Protein AF-A0A8J7MIC3-F1 (afdb_monomer)

Mean predicted aligned error: 8.21 Å

Sequence (161 aa):
MYKILIALFSVLLVVTISNTCNAQETQVIYLENPSFEDQPRPGRTPDGWADCGHSQESPPDIQPYGGFNVTRPAHDGRTYVGLVSRDNKTWEAVAQRLTDPLKQGSCYKFSIYACKSPIYMSPTRKNQSQPINFNKGLVLRVWGGNSYCDRAELLAEVKDP

Solvent-accessible surface area (backbone atoms only — not comparable to full-atom values): 10120 Å² total; per-residue (Å²): 110,69,72,59,54,50,52,53,52,54,53,53,52,54,60,60,64,69,69,68,74,68,73,78,77,75,82,79,74,63,66,64,54,79,56,31,62,60,79,57,38,78,60,37,58,39,68,68,44,42,78,46,36,49,93,91,55,71,53,30,24,23,26,47,64,52,61,42,68,35,67,66,76,40,94,50,90,71,16,26,75,40,71,55,67,48,97,85,77,48,43,40,45,72,35,64,85,63,80,57,82,90,56,87,98,62,91,83,88,85,87,82,92,74,72,65,59,87,47,30,45,43,55,46,100,90,38,75,91,58,58,44,70,61,49,71,94,46,70,54,73,43,61,42,51,97,54,88,70,40,72,76,38,84,75,47,78,43,73,66,73

pLDDT: mean 88.79, std 13.77, range [48.5, 98.56]

Secondary structure (DSSP, 8-state):
-HHHHHHHHHHHHHHHHTT----------PPSSTT--S--BSS-PPTT-EE-S-TTSPPPEEE-SSGGG--PPPSSSS-EEE--B-TTS-B--EE---SSPPPTT------------S--EEEETTEEEEEEE--S--EEEEEE-SSTT--SEEEEEEE--

Structure (mmCIF, N/CA/C/O backbone):
data_AF-A0A8J7MIC3-F1
#
_entry.id   AF-A0A8J7MIC3-F1
#
loop_
_atom_site.group_PDB
_atom_site.id
_atom_site.type_symbol
_atom_site.label_atom_id
_atom_site.label_alt_id
_atom_site.label_comp_id
_atom_site.label_asym_id
_atom_site.label_entity_id
_atom_site.label_seq_id
_atom_site.pdbx_PDB_ins_code
_atom_site.Cartn_x
_atom_site.Cartn_y
_atom_site.Cartn_z
_atom_site.occupancy
_atom_site.B_iso_or_equiv
_atom_site.auth_seq_id
_atom_site.auth_comp_id
_atom_site.auth_asym_id
_atom_site.auth_atom_id
_atom_site.pdbx_PDB_model_num
ATOM 1 N N . MET A 1 1 ? -18.330 -11.768 68.930 1.00 62.72 1 MET A N 1
ATOM 2 C CA . MET A 1 1 ? -19.238 -11.234 67.886 1.00 62.72 1 MET A CA 1
ATOM 3 C C . MET A 1 1 ? -18.507 -10.360 66.863 1.00 62.72 1 MET A C 1
ATOM 5 O O . MET A 1 1 ? -18.559 -10.695 65.691 1.00 62.72 1 MET A O 1
ATOM 9 N N . TYR A 1 2 ? -17.742 -9.333 67.262 1.00 64.19 2 TYR A N 1
ATOM 10 C CA . TYR A 1 2 ? -17.038 -8.431 66.322 1.00 64.19 2 TYR A CA 1
ATOM 11 C C . TYR A 1 2 ? -16.034 -9.126 65.372 1.00 64.19 2 TYR A C 1
ATOM 13 O O . TYR A 1 2 ? -15.986 -8.811 64.191 1.00 64.19 2 TYR A O 1
ATOM 21 N N . LYS A 1 3 ? -15.301 -10.151 65.840 1.00 60.84 3 LYS A N 1
ATOM 22 C CA . LYS A 1 3 ? -14.383 -10.949 64.994 1.00 60.84 3 LYS A CA 1
ATOM 23 C C . LYS A 1 3 ? -15.092 -11.736 63.879 1.00 60.84 3 LYS A C 1
ATOM 25 O O . LYS A 1 3 ? -14.528 -11.902 62.806 1.00 60.84 3 LYS A O 1
ATOM 30 N N . ILE A 1 4 ? -16.324 -12.189 64.129 1.00 65.88 4 ILE A N 1
ATOM 31 C CA . ILE A 1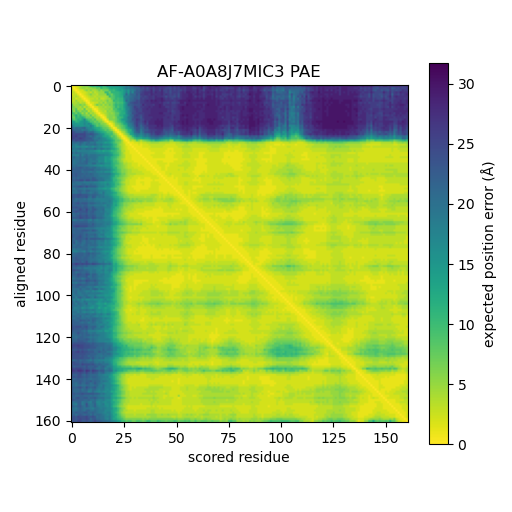 4 ? -17.151 -12.902 63.142 1.00 65.88 4 ILE A CA 1
ATOM 32 C C . ILE A 1 4 ? -17.705 -11.903 62.116 1.00 65.88 4 ILE A C 1
ATOM 34 O O . ILE A 1 4 ? -17.689 -12.189 60.924 1.00 65.88 4 ILE A O 1
ATOM 38 N N . LEU A 1 5 ? -18.108 -10.703 62.559 1.00 61.28 5 LEU A N 1
ATOM 39 C CA . LEU A 1 5 ? -18.517 -9.618 61.659 1.00 61.28 5 LEU A CA 1
ATOM 40 C C . LEU A 1 5 ? -17.378 -9.146 60.741 1.00 61.28 5 LEU A C 1
ATOM 42 O O . LEU A 1 5 ? -17.614 -8.965 59.553 1.00 61.28 5 LEU A O 1
ATOM 46 N N . ILE A 1 6 ? -16.153 -8.983 61.258 1.00 63.72 6 ILE A N 1
ATOM 47 C CA . ILE A 1 6 ? -14.988 -8.609 60.435 1.00 63.72 6 ILE A CA 1
ATOM 48 C C . ILE A 1 6 ? -14.700 -9.691 59.390 1.00 63.72 6 ILE A C 1
ATOM 50 O O . ILE A 1 6 ? -14.522 -9.369 58.221 1.00 63.72 6 ILE A O 1
ATOM 54 N N . ALA A 1 7 ? -14.706 -10.967 59.789 1.00 61.50 7 ALA A N 1
ATOM 55 C CA . ALA A 1 7 ? -14.471 -12.075 58.866 1.00 61.50 7 ALA A CA 1
ATOM 56 C C . ALA A 1 7 ? -15.528 -12.133 57.747 1.00 61.50 7 ALA A C 1
ATOM 58 O O . ALA A 1 7 ? -15.173 -12.313 56.586 1.00 61.50 7 ALA A O 1
ATOM 59 N N . LEU A 1 8 ? -16.807 -11.906 58.068 1.00 61.66 8 LEU A N 1
ATOM 60 C CA . LEU A 1 8 ? -17.883 -11.826 57.073 1.00 61.66 8 LEU A CA 1
ATOM 61 C C . LEU A 1 8 ? -17.701 -10.638 56.115 1.00 61.66 8 LEU A C 1
ATOM 63 O O . LEU A 1 8 ? -17.910 -10.792 54.915 1.00 61.66 8 LEU A O 1
ATOM 67 N N . PHE A 1 9 ? -17.259 -9.480 56.616 1.00 59.41 9 PHE A N 1
ATOM 68 C CA . PHE A 1 9 ? -17.004 -8.290 55.797 1.00 59.41 9 PHE A CA 1
ATOM 69 C C . PHE A 1 9 ? -15.797 -8.476 54.860 1.00 59.41 9 PHE A C 1
ATOM 71 O O . PHE A 1 9 ? -15.847 -8.084 53.696 1.00 59.41 9 PHE A O 1
ATOM 78 N N . SER A 1 10 ? -14.731 -9.131 55.334 1.00 59.50 10 SER A N 1
ATOM 79 C CA . SER A 1 10 ? -13.552 -9.466 54.525 1.00 59.50 10 SER A CA 1
ATOM 80 C C . SER A 1 10 ? -13.855 -10.508 53.446 1.00 59.50 10 SER A C 1
ATOM 82 O O . SER A 1 10 ? -13.374 -10.372 52.325 1.00 59.50 10 SER A O 1
ATOM 84 N N . VAL A 1 11 ? -14.685 -11.516 53.741 1.00 58.34 11 VAL A N 1
ATOM 85 C CA . VAL A 1 11 ? -15.127 -12.506 52.743 1.00 58.34 11 VAL A CA 1
ATOM 86 C C . VAL A 1 11 ? -16.015 -11.850 51.681 1.00 58.34 11 VAL A C 1
ATOM 88 O O . VAL A 1 11 ? -15.828 -12.105 50.494 1.00 58.34 11 VAL A O 1
ATOM 91 N N . LEU A 1 12 ? -16.915 -10.942 52.076 1.00 57.81 12 LEU A N 1
ATOM 92 C CA . LEU A 1 12 ? -17.763 -10.199 51.139 1.00 57.81 12 LEU A CA 1
ATOM 93 C C . LEU A 1 12 ? -16.940 -9.289 50.205 1.00 57.81 12 LEU A C 1
ATOM 95 O O . LEU A 1 12 ? -17.241 -9.205 49.018 1.00 57.81 12 LEU A O 1
ATOM 99 N N . LEU A 1 13 ? -15.872 -8.663 50.716 1.00 56.84 13 LEU A N 1
ATOM 100 C CA . LEU A 1 13 ? -14.961 -7.815 49.936 1.00 56.84 13 LEU A CA 1
ATOM 101 C C . LEU A 1 13 ? -14.135 -8.617 48.910 1.00 56.84 13 LEU A C 1
ATOM 103 O O . LEU A 1 13 ? -13.902 -8.151 47.801 1.00 56.84 13 LEU A O 1
ATOM 107 N N . VAL A 1 14 ? -13.718 -9.842 49.240 1.00 55.91 14 VAL A N 1
ATOM 108 C CA . VAL A 1 14 ? -12.970 -10.709 48.307 1.00 55.91 14 VAL A CA 1
ATOM 109 C C . VAL A 1 14 ? -13.881 -11.266 47.203 1.00 55.91 14 VAL A C 1
ATOM 111 O O . VAL A 1 14 ? -13.466 -11.362 46.046 1.00 55.91 14 VAL A O 1
ATOM 114 N N . VAL A 1 15 ? -15.147 -11.564 47.514 1.00 56.56 15 VAL A N 1
ATOM 115 C CA . VAL A 1 15 ? -16.132 -12.054 46.529 1.00 56.56 15 VAL A CA 1
ATOM 116 C C . VAL A 1 15 ? -16.553 -10.957 45.537 1.00 56.56 15 VAL A C 1
ATOM 118 O O . VAL A 1 15 ? -16.830 -11.262 44.375 1.00 56.56 15 VAL A O 1
ATOM 121 N N . THR A 1 16 ? -16.548 -9.680 45.933 1.00 54.09 16 THR A N 1
ATOM 122 C CA . THR A 1 16 ? -16.862 -8.567 45.016 1.00 54.09 16 THR A CA 1
ATOM 123 C C . THR A 1 16 ? -15.692 -8.177 44.111 1.00 54.09 16 THR A C 1
ATOM 125 O O . THR A 1 16 ? -15.926 -7.820 42.959 1.00 54.09 16 THR A O 1
ATOM 128 N N . ILE A 1 17 ? -14.438 -8.316 44.563 1.00 55.56 17 ILE A N 1
ATOM 129 C CA . ILE A 1 17 ? -13.245 -8.043 43.734 1.00 55.56 17 ILE A CA 1
ATOM 130 C C . ILE A 1 17 ? -13.022 -9.141 42.675 1.00 55.56 17 ILE A C 1
ATOM 132 O O . ILE A 1 17 ? -12.507 -8.870 41.595 1.00 55.56 17 ILE A O 1
ATOM 136 N N . SER A 1 18 ? -13.458 -10.375 42.943 1.00 52.22 18 SER A N 1
ATOM 137 C CA . SER A 1 18 ? -13.241 -11.521 42.041 1.00 52.22 18 SER A CA 1
ATOM 138 C C . SER A 1 18 ? -14.142 -11.526 40.793 1.00 52.22 18 SER A C 1
ATOM 140 O O . SER A 1 18 ? -13.876 -12.271 39.855 1.00 52.22 18 SER A O 1
ATOM 142 N N . ASN A 1 19 ? -15.199 -10.706 40.763 1.00 51.47 19 ASN A N 1
ATOM 143 C CA . ASN A 1 19 ? -16.199 -10.692 39.686 1.00 51.47 19 ASN A CA 1
ATOM 144 C C . ASN A 1 19 ? -16.028 -9.543 38.676 1.00 51.47 19 ASN A C 1
ATOM 146 O O . ASN A 1 19 ? -16.865 -9.380 37.793 1.00 51.47 19 ASN A O 1
ATOM 150 N N . THR A 1 20 ? -14.956 -8.750 38.759 1.00 53.69 20 THR A N 1
ATOM 151 C CA . THR A 1 20 ? -14.679 -7.671 37.790 1.00 53.69 20 THR A CA 1
ATOM 152 C C . THR A 1 20 ? -13.622 -8.040 36.753 1.00 53.69 20 THR A C 1
ATOM 154 O O . THR A 1 20 ? -13.077 -7.164 36.079 1.00 53.69 20 THR A O 1
ATOM 157 N N . CYS A 1 21 ? -13.372 -9.336 36.541 1.00 48.50 21 CYS A N 1
ATOM 158 C CA . CYS A 1 21 ? -12.737 -9.793 35.310 1.00 48.50 21 CYS A CA 1
ATOM 159 C C . CYS A 1 21 ? -13.772 -9.714 34.178 1.00 48.50 21 CYS A C 1
ATOM 161 O O . CYS A 1 21 ? -14.335 -10.717 33.749 1.00 48.50 21 CYS A O 1
ATOM 163 N N . ASN A 1 22 ? -14.069 -8.494 33.720 1.00 55.81 22 ASN A N 1
ATOM 164 C CA . ASN A 1 22 ? -14.662 -8.321 32.404 1.00 55.81 22 ASN A CA 1
ATOM 165 C C . ASN A 1 22 ? -13.645 -8.898 31.421 1.00 55.81 22 ASN A C 1
ATOM 167 O O . ASN A 1 22 ? -12.585 -8.305 31.208 1.00 55.81 22 ASN A O 1
ATOM 171 N N . ALA A 1 23 ? -13.940 -10.074 30.869 1.00 51.81 23 ALA A N 1
ATOM 172 C CA . ALA A 1 23 ? -13.293 -10.522 29.652 1.00 51.81 23 ALA A CA 1
ATOM 173 C C . ALA A 1 23 ? -13.405 -9.355 28.664 1.00 51.81 23 ALA A C 1
ATOM 175 O O . ALA A 1 23 ? -14.515 -8.924 28.353 1.00 51.81 23 ALA A O 1
ATOM 176 N N . GLN A 1 24 ? -12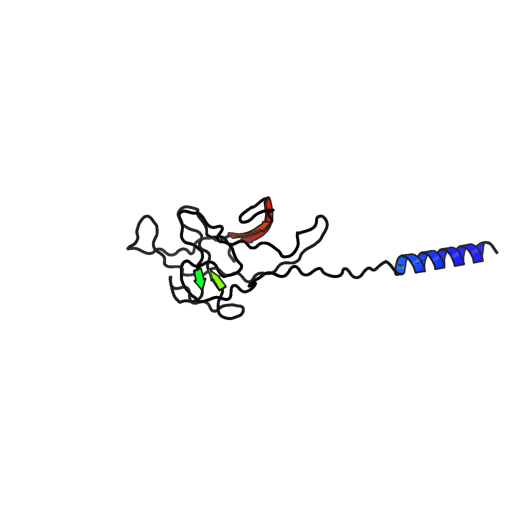.274 -8.769 28.268 1.00 59.25 24 GLN A N 1
ATOM 177 C CA . GLN A 1 24 ? -12.275 -7.732 27.247 1.00 59.25 24 GLN A CA 1
ATOM 178 C C . GLN A 1 24 ? -12.802 -8.387 25.976 1.00 59.25 24 GLN A C 1
ATOM 180 O O . GLN A 1 24 ? -12.085 -9.143 25.317 1.00 59.25 24 GLN A O 1
ATOM 185 N N . GLU A 1 25 ? -14.074 -8.146 25.668 1.00 61.81 25 GLU A N 1
ATOM 186 C CA . GLU A 1 25 ? -14.633 -8.457 24.367 1.00 61.81 25 GLU A CA 1
ATOM 187 C C . GLU A 1 25 ? -13.741 -7.739 23.355 1.00 61.81 25 GLU A C 1
ATOM 189 O O . GLU A 1 25 ? -13.660 -6.509 23.317 1.00 61.81 25 GLU A O 1
ATOM 194 N N . THR A 1 26 ? -12.930 -8.518 22.642 1.00 68.56 26 THR A N 1
ATOM 195 C CA . THR A 1 26 ? -11.961 -7.963 21.708 1.00 68.56 26 THR A CA 1
ATOM 196 C C . THR A 1 26 ? -12.765 -7.475 20.518 1.00 68.56 26 THR A C 1
ATOM 198 O O . THR A 1 26 ? -13.165 -8.271 19.672 1.00 68.56 26 THR A O 1
ATOM 201 N N . GLN A 1 27 ? -13.052 -6.175 20.483 1.00 81.81 27 GLN A N 1
ATOM 202 C CA . GLN A 1 27 ? -13.690 -5.553 19.332 1.00 81.81 27 GLN A CA 1
ATOM 203 C C . GLN A 1 27 ? -12.764 -5.745 18.122 1.00 81.81 27 GLN A C 1
ATOM 205 O O . GLN A 1 27 ? -11.681 -5.163 18.058 1.00 81.81 27 GLN A O 1
ATOM 210 N N . VAL A 1 28 ? -13.180 -6.588 17.176 1.00 90.56 28 VAL A N 1
ATOM 211 C CA . VAL A 1 28 ? -12.477 -6.777 15.905 1.00 90.56 28 VAL A CA 1
ATOM 212 C C . VAL A 1 28 ? -12.929 -5.683 14.949 1.00 90.56 28 VAL A C 1
ATOM 214 O O . VAL A 1 28 ? -14.114 -5.579 14.641 1.00 90.56 28 VAL A O 1
ATOM 217 N N . ILE A 1 29 ? -11.979 -4.881 14.476 1.00 94.00 29 ILE A N 1
ATOM 218 C CA . ILE A 1 29 ? -12.203 -3.934 13.385 1.00 94.00 29 ILE A CA 1
ATOM 219 C C . ILE A 1 29 ? -11.898 -4.679 12.089 1.00 94.00 29 ILE A C 1
ATOM 221 O O . ILE A 1 29 ? -10.747 -5.038 11.834 1.00 94.00 29 ILE A O 1
ATOM 225 N N . TYR A 1 30 ? -12.931 -4.950 11.298 1.00 94.19 30 TYR A N 1
ATOM 226 C CA . TYR A 1 30 ? -12.772 -5.644 10.025 1.00 94.19 30 TYR A CA 1
ATOM 227 C C . TYR A 1 30 ? -12.300 -4.666 8.947 1.00 94.19 30 TYR A C 1
ATOM 229 O O . TYR A 1 30 ? -12.735 -3.517 8.899 1.00 94.19 30 TYR A O 1
ATOM 237 N N . LEU A 1 31 ? -11.406 -5.139 8.081 1.00 95.94 31 LEU A N 1
ATOM 238 C CA . LEU A 1 31 ? -11.014 -4.434 6.865 1.00 95.94 31 LEU A CA 1
ATOM 239 C C . LEU A 1 31 ? -11.782 -5.035 5.688 1.00 95.94 31 LEU A C 1
ATOM 241 O O . LEU A 1 31 ? -11.929 -6.253 5.591 1.00 95.94 31 LEU A O 1
ATOM 245 N N . GLU A 1 32 ? -12.228 -4.190 4.774 1.00 97.50 32 GLU A N 1
ATOM 246 C CA . GLU A 1 32 ? -12.658 -4.579 3.440 1.00 97.50 32 GLU A CA 1
ATOM 247 C C . GLU A 1 32 ? -11.434 -5.007 2.627 1.00 97.50 32 GLU A C 1
ATOM 249 O O . GLU A 1 32 ? -10.396 -4.343 2.638 1.00 97.50 32 GLU A O 1
ATOM 254 N N . ASN A 1 33 ? -11.548 -6.142 1.938 1.00 97.94 33 ASN A N 1
ATOM 255 C CA . ASN A 1 33 ? -10.473 -6.715 1.129 1.00 97.94 33 ASN A CA 1
ATOM 256 C C . ASN A 1 33 ? -9.094 -6.742 1.846 1.00 97.94 33 ASN A C 1
ATOM 258 O O . ASN A 1 33 ? -8.132 -6.130 1.368 1.00 97.94 33 ASN A O 1
ATOM 262 N N . PRO A 1 34 ? -8.979 -7.417 3.011 1.00 97.19 34 PRO A N 1
ATOM 263 C CA . PRO A 1 34 ? -7.774 -7.378 3.848 1.00 97.19 34 PRO A CA 1
ATOM 264 C C . PRO A 1 34 ? -6.542 -8.005 3.180 1.00 97.19 34 PRO A C 1
ATOM 266 O O . PRO A 1 34 ? -5.419 -7.683 3.563 1.00 97.19 34 PRO A O 1
ATOM 269 N N . SER A 1 35 ? -6.755 -8.884 2.197 1.00 97.88 35 SER A N 1
ATOM 270 C CA . SER A 1 35 ? -5.700 -9.581 1.451 1.00 97.88 35 SER A CA 1
ATOM 271 C C . SER A 1 35 ? -5.414 -8.956 0.083 1.00 97.88 35 SER A C 1
ATOM 273 O O . SER A 1 35 ? -4.563 -9.456 -0.640 1.00 97.88 35 SER A O 1
ATOM 275 N N . PHE A 1 36 ? -6.065 -7.835 -0.260 1.00 98.31 36 PHE A N 1
ATOM 276 C CA . PHE A 1 36 ? -5.873 -7.128 -1.535 1.00 98.31 36 PHE A CA 1
ATOM 277 C C . PHE A 1 36 ? -6.172 -8.002 -2.771 1.00 98.31 36 PHE A C 1
ATOM 279 O O . PHE A 1 36 ? -5.470 -7.950 -3.784 1.00 98.31 36 PHE A O 1
ATOM 286 N N . GLU A 1 37 ? -7.220 -8.818 -2.682 1.00 98.56 37 GLU A N 1
ATOM 287 C CA . GLU A 1 37 ? -7.699 -9.670 -3.765 1.00 98.56 37 GLU A CA 1
ATOM 288 C C . GLU A 1 37 ? -8.404 -8.845 -4.840 1.00 98.56 37 GLU A C 1
ATOM 290 O O . GLU A 1 37 ? -9.405 -8.183 -4.563 1.00 98.56 37 GLU A O 1
ATOM 295 N N . ASP A 1 38 ? -7.891 -8.898 -6.070 1.00 98.00 38 ASP A N 1
ATOM 296 C CA . ASP A 1 38 ? -8.481 -8.266 -7.255 1.00 98.00 38 ASP A CA 1
ATOM 297 C C . ASP A 1 38 ? -7.844 -8.864 -8.539 1.00 98.00 38 ASP A C 1
ATOM 299 O O . ASP A 1 38 ? -7.089 -9.838 -8.486 1.00 98.00 38 ASP A O 1
ATOM 303 N N . GLN A 1 39 ? -8.155 -8.339 -9.725 1.00 97.56 39 GLN A N 1
ATOM 304 C CA . GLN A 1 39 ? -7.535 -8.750 -10.983 1.00 97.56 39 GLN A CA 1
ATOM 305 C C . GLN A 1 39 ? -6.070 -8.269 -11.053 1.00 97.56 39 GLN A C 1
ATOM 307 O O . GLN A 1 39 ? -5.841 -7.058 -11.054 1.00 97.56 39 GLN A O 1
ATOM 312 N N . PRO A 1 40 ? -5.080 -9.171 -11.217 1.00 97.50 40 PRO A N 1
ATOM 313 C CA . PRO A 1 40 ? -3.678 -8.780 -11.351 1.00 97.50 40 PRO A CA 1
ATOM 314 C C . PRO A 1 40 ? -3.441 -7.872 -12.565 1.00 97.50 40 PRO A C 1
ATOM 316 O O . PRO A 1 40 ? -3.739 -8.268 -13.696 1.00 97.50 40 PRO A O 1
ATOM 319 N N . ARG A 1 41 ? -2.908 -6.664 -12.342 1.00 97.19 41 ARG A N 1
ATOM 320 C CA . ARG A 1 41 ? -2.570 -5.675 -13.385 1.00 97.19 41 ARG A CA 1
ATOM 321 C C . ARG A 1 41 ? -1.786 -4.482 -12.813 1.00 97.19 41 ARG A C 1
ATOM 323 O O . ARG A 1 41 ? -1.870 -4.230 -11.608 1.00 97.19 41 ARG A O 1
ATOM 330 N N . PRO A 1 42 ? -1.081 -3.711 -13.663 1.00 96.19 42 PRO A N 1
ATOM 331 C CA . PRO A 1 42 ? -0.439 -2.477 -13.229 1.00 96.19 42 PRO A CA 1
ATOM 332 C C . PRO A 1 42 ? -1.431 -1.344 -12.950 1.00 96.19 42 PRO A C 1
ATOM 334 O O . PRO A 1 42 ? -2.490 -1.278 -13.581 1.00 96.19 42 PRO A O 1
ATOM 337 N N . GLY A 1 43 ? -1.029 -0.402 -12.092 1.00 95.44 43 GLY A N 1
ATOM 338 C CA . GLY A 1 43 ? -1.660 0.916 -11.958 1.00 95.44 43 GLY A CA 1
ATOM 339 C C . GLY A 1 43 ? -3.130 0.868 -11.545 1.00 95.44 43 GLY A C 1
ATOM 340 O O . GLY A 1 43 ? -3.952 1.633 -12.056 1.00 95.44 43 GLY A O 1
ATOM 341 N N . ARG A 1 44 ? -3.474 -0.053 -10.647 1.00 95.25 44 ARG A N 1
ATOM 342 C CA . ARG A 1 44 ? -4.809 -0.203 -10.081 1.00 95.25 44 ARG A CA 1
ATOM 343 C C . ARG A 1 44 ? -4.704 -0.439 -8.580 1.00 95.25 44 ARG A C 1
ATOM 345 O O . ARG A 1 44 ? -4.199 -1.464 -8.141 1.00 95.25 44 ARG A O 1
ATOM 352 N N . THR A 1 45 ? -5.301 0.462 -7.814 1.00 96.81 45 THR A N 1
ATOM 353 C CA . THR A 1 45 ? -5.541 0.251 -6.386 1.00 96.81 45 THR A CA 1
ATOM 354 C C . THR A 1 45 ? -6.582 -0.857 -6.177 1.00 96.81 45 THR A C 1
ATOM 356 O O . THR A 1 45 ? -7.602 -0.831 -6.875 1.00 96.81 45 THR A O 1
ATOM 359 N N . PRO A 1 46 ? -6.353 -1.804 -5.244 1.00 97.69 46 PRO A N 1
ATOM 360 C CA . PRO A 1 46 ? -7.324 -2.845 -4.914 1.00 97.69 46 PRO A CA 1
ATOM 361 C C . PRO A 1 46 ? -8.668 -2.264 -4.467 1.00 97.69 46 PRO A C 1
ATOM 363 O O . PRO A 1 46 ? -8.708 -1.284 -3.720 1.00 97.69 46 PRO A O 1
ATOM 366 N N . ASP A 1 47 ? -9.767 -2.897 -4.873 1.00 97.62 47 ASP A N 1
ATOM 367 C CA . ASP A 1 47 ? -11.103 -2.509 -4.417 1.00 97.62 47 ASP A CA 1
ATOM 368 C C . ASP A 1 47 ? -11.200 -2.546 -2.874 1.00 97.62 47 ASP A C 1
ATOM 370 O O . ASP A 1 47 ? -10.628 -3.419 -2.215 1.00 97.62 47 ASP A O 1
ATOM 374 N N . GLY A 1 48 ? -11.897 -1.563 -2.293 1.00 96.81 48 GLY A N 1
ATOM 375 C CA . GLY A 1 48 ? -11.938 -1.319 -0.841 1.00 96.81 48 GLY A CA 1
ATOM 376 C C . GLY A 1 48 ? -10.792 -0.443 -0.315 1.00 96.81 48 GLY A C 1
ATOM 377 O O . GLY A 1 48 ? -10.829 -0.004 0.832 1.00 96.81 48 GLY A O 1
ATOM 378 N N . TRP A 1 49 ? -9.794 -0.121 -1.144 1.00 98.12 49 TRP A N 1
ATOM 379 C CA . TRP A 1 49 ? -8.675 0.749 -0.779 1.00 98.12 49 TRP A CA 1
ATOM 380 C C . TRP A 1 49 ? -8.623 2.002 -1.662 1.00 98.12 49 TRP A C 1
ATOM 382 O O . TRP A 1 49 ? -8.909 1.974 -2.857 1.00 98.12 49 TRP A O 1
ATOM 392 N N . ALA A 1 50 ? -8.244 3.128 -1.065 1.00 97.75 50 ALA A N 1
ATOM 393 C CA . ALA A 1 50 ? -8.028 4.400 -1.740 1.00 97.75 50 ALA A CA 1
ATOM 394 C C . ALA A 1 50 ? -6.547 4.586 -2.084 1.00 97.75 50 ALA A C 1
ATOM 396 O O . ALA A 1 50 ? -5.674 4.249 -1.282 1.00 97.75 50 ALA A O 1
ATOM 397 N N . ASP A 1 51 ? -6.275 5.161 -3.257 1.00 97.88 51 ASP A N 1
ATOM 398 C CA . ASP A 1 51 ? -4.931 5.593 -3.634 1.00 97.88 51 ASP A CA 1
ATOM 399 C C . ASP A 1 51 ? -4.533 6.834 -2.826 1.00 97.88 51 ASP A C 1
ATOM 401 O O . ASP A 1 51 ? -5.219 7.858 -2.851 1.00 97.88 51 ASP A O 1
ATOM 405 N N . CYS A 1 52 ? -3.420 6.725 -2.111 1.00 97.31 52 CYS A N 1
ATOM 406 C CA . CYS A 1 52 ? -2.815 7.787 -1.317 1.00 97.31 52 CYS A CA 1
ATOM 407 C C . CYS A 1 52 ? -1.367 8.071 -1.737 1.00 97.31 52 CYS A C 1
ATOM 409 O O . CYS A 1 52 ? -0.598 8.663 -0.972 1.00 97.31 52 CYS A O 1
ATOM 411 N N . GLY A 1 53 ? -0.977 7.618 -2.931 1.00 94.94 53 GLY A N 1
ATOM 412 C CA . GLY A 1 53 ? 0.299 7.928 -3.550 1.00 94.94 53 GLY A CA 1
ATOM 413 C C . GLY A 1 53 ? 0.414 9.389 -3.988 1.00 94.94 53 GLY A C 1
ATOM 414 O O . GLY A 1 53 ? -0.488 10.218 -3.845 1.00 94.94 53 GLY A O 1
ATOM 415 N N . HIS A 1 54 ? 1.579 9.730 -4.531 1.00 93.31 54 HIS A N 1
ATOM 416 C CA . HIS A 1 54 ? 1.807 11.058 -5.089 1.00 93.31 54 HIS A CA 1
ATOM 417 C C . HIS A 1 54 ? 1.000 11.241 -6.384 1.00 93.31 54 HIS A C 1
ATOM 419 O O . HIS A 1 54 ? 1.148 10.460 -7.314 1.00 93.31 54 HIS A O 1
ATOM 425 N N . SER A 1 55 ? 0.238 12.331 -6.509 1.00 90.75 55 SER A N 1
ATOM 426 C CA . SER A 1 55 ? -0.664 12.577 -7.656 1.00 90.75 55 SER A CA 1
ATOM 427 C C . SER A 1 55 ? -0.001 12.672 -9.040 1.00 90.75 55 SER A C 1
ATOM 429 O O . SER A 1 55 ? -0.694 12.721 -10.052 1.00 90.75 55 SER A O 1
ATOM 431 N N . GLN A 1 56 ? 1.331 12.749 -9.098 1.00 90.69 56 GLN A N 1
ATOM 432 C CA . GLN A 1 56 ? 2.107 12.775 -10.344 1.00 90.69 56 GLN A CA 1
ATOM 433 C C . GLN A 1 56 ? 2.757 11.427 -10.679 1.00 90.69 56 GLN A C 1
ATOM 435 O O . GLN A 1 56 ? 3.498 11.342 -11.660 1.00 90.69 56 GLN A O 1
ATOM 440 N N . GLU A 1 57 ? 2.542 10.412 -9.849 1.00 91.56 57 GLU A N 1
ATOM 441 C CA . GLU A 1 57 ? 3.078 9.067 -10.015 1.00 91.56 57 GLU A CA 1
ATOM 442 C C . GLU A 1 57 ? 1.946 8.086 -10.327 1.00 91.56 57 GLU A C 1
ATOM 444 O O . GLU A 1 57 ? 0.766 8.429 -10.241 1.00 91.56 57 GLU A O 1
ATOM 449 N N . SER A 1 58 ? 2.304 6.873 -10.750 1.00 91.69 58 SER A N 1
ATOM 450 C CA . SER A 1 58 ? 1.305 5.833 -10.982 1.00 91.69 58 SER A CA 1
ATOM 451 C C . SER A 1 58 ? 0.648 5.390 -9.671 1.00 91.69 58 SER A C 1
ATOM 453 O O . SER A 1 58 ? 1.302 5.431 -8.626 1.00 91.69 58 SER A O 1
ATOM 455 N N . PRO A 1 59 ? -0.601 4.902 -9.734 1.00 95.00 59 PRO A N 1
ATOM 456 C CA . PRO A 1 59 ? -1.196 4.150 -8.640 1.00 95.00 59 PRO A CA 1
ATOM 457 C C . PRO A 1 59 ? -0.419 2.854 -8.348 1.00 95.00 59 PRO A C 1
ATOM 459 O O . PRO A 1 59 ? 0.326 2.387 -9.217 1.00 95.00 59 PRO A O 1
ATOM 462 N N . PRO A 1 60 ? -0.661 2.234 -7.179 1.00 96.56 60 PRO A N 1
ATOM 463 C CA . PRO A 1 60 ? -0.212 0.882 -6.853 1.00 96.56 60 PRO A CA 1
ATOM 464 C C . PRO A 1 60 ? -0.561 -0.166 -7.916 1.00 96.56 60 PRO A C 1
ATOM 466 O O . PRO A 1 60 ? -1.529 -0.022 -8.664 1.00 96.56 60 PRO A O 1
ATOM 469 N N . ASP A 1 61 ? 0.173 -1.273 -7.913 1.00 97.06 61 ASP A N 1
ATOM 470 C CA . ASP A 1 61 ? -0.130 -2.451 -8.728 1.00 97.06 61 ASP A CA 1
ATOM 471 C C . ASP A 1 61 ? -0.917 -3.501 -7.928 1.00 97.06 61 ASP A C 1
ATOM 473 O O . ASP A 1 61 ? -0.743 -3.631 -6.715 1.00 97.06 61 ASP A O 1
ATOM 477 N N . ILE A 1 62 ? -1.683 -4.348 -8.622 1.00 98.25 62 ILE A N 1
ATOM 478 C CA . ILE A 1 62 ? -2.154 -5.630 -8.075 1.00 98.25 62 ILE A CA 1
ATOM 479 C C . ILE A 1 62 ? -1.241 -6.726 -8.622 1.00 98.25 62 ILE A C 1
ATOM 481 O O . ILE A 1 62 ? -1.255 -7.038 -9.815 1.00 98.25 62 ILE A O 1
ATOM 485 N N . GLN A 1 63 ? -0.421 -7.291 -7.745 1.00 97.81 63 GLN A N 1
ATOM 486 C CA . GLN A 1 63 ? 0.592 -8.303 -8.039 1.00 97.81 63 GLN A CA 1
ATOM 487 C C . GLN A 1 63 ? 0.128 -9.689 -7.554 1.00 97.81 63 GLN A C 1
ATOM 489 O O . GLN A 1 63 ? -0.769 -9.764 -6.725 1.00 97.81 63 GLN A O 1
ATOM 494 N N . PRO A 1 64 ? 0.712 -10.800 -8.027 1.00 97.25 64 PRO A N 1
ATOM 495 C CA . PRO A 1 64 ? 1.678 -10.878 -9.108 1.00 97.25 64 PRO A CA 1
ATOM 496 C C . PRO A 1 64 ? 0.978 -10.935 -10.472 1.00 97.25 64 PRO A C 1
ATOM 498 O O . PRO A 1 64 ? 0.060 -11.723 -10.683 1.00 97.25 64 PRO A O 1
ATOM 501 N N . TYR A 1 65 ? 1.465 -10.151 -11.434 1.00 95.75 65 TYR A N 1
ATOM 502 C CA . TYR A 1 65 ? 1.086 -10.301 -12.850 1.00 95.75 65 TYR A CA 1
ATOM 503 C C . TYR A 1 65 ? 2.299 -10.491 -13.779 1.00 95.75 65 TYR A C 1
ATOM 505 O O . TYR A 1 65 ? 2.150 -10.564 -14.997 1.00 95.75 65 TYR A O 1
ATOM 513 N N . GLY A 1 66 ? 3.511 -10.573 -13.214 1.00 94.94 66 GLY A N 1
ATOM 514 C CA . GLY A 1 66 ? 4.769 -10.765 -13.944 1.00 94.94 66 GLY A CA 1
ATOM 515 C C . GLY A 1 66 ? 5.404 -9.477 -14.480 1.00 94.94 66 GLY A C 1
ATOM 516 O O . GLY A 1 66 ? 6.560 -9.500 -14.911 1.00 94.94 66 GLY A O 1
ATOM 517 N N . GLY A 1 67 ? 4.692 -8.347 -14.436 1.00 94.00 67 GLY A N 1
ATOM 518 C CA . GLY A 1 67 ? 5.252 -7.054 -14.821 1.00 94.00 67 GLY A CA 1
ATOM 519 C C . GLY A 1 67 ? 6.374 -6.603 -13.897 1.00 94.00 67 GLY A C 1
ATOM 520 O O . GLY A 1 67 ? 6.465 -7.007 -12.737 1.00 94.00 67 GLY A O 1
ATOM 521 N N . PHE A 1 68 ? 7.273 -5.790 -14.451 1.00 95.38 68 PHE A N 1
ATOM 522 C CA . PHE A 1 68 ? 8.460 -5.276 -13.759 1.00 95.38 68 PHE A CA 1
ATOM 523 C C . PHE A 1 68 ? 9.350 -6.371 -13.135 1.00 95.38 68 PHE A C 1
ATOM 525 O O . PHE A 1 68 ? 10.139 -6.091 -12.235 1.00 95.38 68 PHE A O 1
ATOM 532 N N . ASN A 1 69 ? 9.237 -7.616 -13.618 1.00 96.38 69 ASN A N 1
ATOM 533 C CA . ASN A 1 69 ? 9.902 -8.810 -13.085 1.00 96.38 69 ASN A CA 1
ATOM 534 C C . ASN A 1 69 ? 9.492 -9.194 -11.648 1.00 96.38 69 ASN A C 1
ATOM 536 O O . ASN A 1 69 ? 10.200 -9.957 -10.987 1.00 96.38 69 ASN A O 1
ATOM 540 N N . VAL A 1 70 ? 8.330 -8.733 -11.179 1.00 96.44 70 VAL A N 1
ATOM 541 C CA . VAL A 1 70 ? 7.755 -9.145 -9.894 1.00 96.44 70 VAL A CA 1
ATOM 542 C C . VAL A 1 70 ? 6.962 -10.439 -10.084 1.00 96.44 70 VAL A C 1
ATOM 544 O O . VAL A 1 70 ? 5.973 -10.483 -10.812 1.00 96.44 70 VAL A O 1
ATOM 547 N N . THR A 1 71 ? 7.421 -11.516 -9.444 1.00 95.56 71 THR A N 1
ATOM 548 C CA 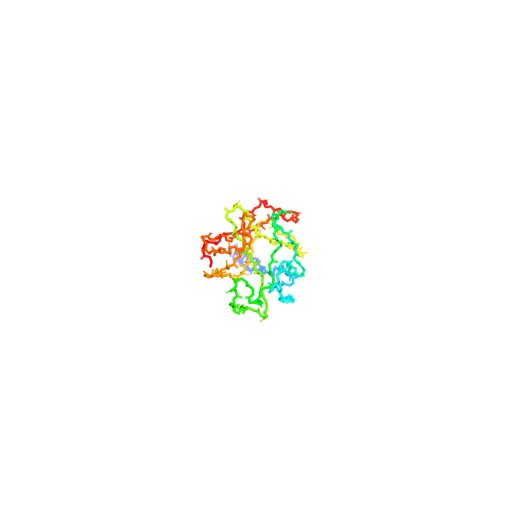. THR A 1 71 ? 6.899 -12.884 -9.660 1.00 95.56 71 THR A CA 1
ATOM 549 C C . THR A 1 71 ? 6.615 -13.656 -8.374 1.00 95.56 71 THR A C 1
ATOM 551 O O . THR A 1 71 ? 6.196 -14.810 -8.429 1.00 95.56 71 THR A O 1
ATOM 554 N N . ARG A 1 72 ? 6.850 -13.048 -7.205 1.00 95.88 72 ARG A N 1
ATOM 555 C CA . ARG A 1 72 ? 6.621 -13.710 -5.919 1.00 95.88 72 ARG A CA 1
ATOM 556 C C . ARG A 1 72 ? 5.125 -14.047 -5.773 1.00 95.88 72 ARG A C 1
ATOM 558 O O . ARG A 1 72 ? 4.307 -13.170 -6.021 1.00 95.88 72 ARG A O 1
ATOM 565 N N . PRO A 1 73 ? 4.754 -15.271 -5.362 1.00 96.88 73 PRO A N 1
ATOM 566 C CA . PRO A 1 73 ? 3.362 -15.603 -5.063 1.00 96.88 73 PRO A CA 1
ATOM 567 C C . PRO A 1 73 ? 2.807 -14.799 -3.880 1.00 96.88 73 PRO A C 1
ATOM 569 O O . PRO A 1 73 ? 3.562 -14.417 -2.981 1.00 96.88 73 PRO A O 1
ATOM 572 N N . ALA A 1 74 ? 1.489 -14.590 -3.862 1.00 97.81 74 ALA A N 1
ATOM 573 C CA . ALA A 1 74 ? 0.797 -14.007 -2.717 1.00 97.81 74 ALA A CA 1
ATOM 574 C C . ALA A 1 74 ? 0.949 -14.895 -1.469 1.00 97.81 74 ALA A C 1
ATOM 576 O O . ALA A 1 74 ? 1.005 -16.122 -1.574 1.00 97.81 74 ALA A O 1
ATOM 577 N N . HIS A 1 75 ? 1.036 -14.273 -0.290 1.00 97.94 75 HIS A N 1
ATOM 578 C CA . HIS A 1 75 ? 1.052 -15.008 0.978 1.00 97.94 75 HIS A CA 1
ATOM 579 C C . HIS A 1 75 ? -0.334 -15.579 1.317 1.00 97.94 75 HIS A C 1
ATOM 581 O O . HIS A 1 75 ? -0.434 -16.674 1.861 1.00 97.94 75 HIS A O 1
ATOM 587 N N . ASP A 1 76 ? -1.388 -14.827 1.005 1.00 98.25 76 ASP A N 1
ATOM 588 C CA . ASP A 1 76 ? -2.784 -15.225 1.157 1.00 98.25 76 ASP A CA 1
ATOM 589 C C . ASP A 1 76 ? -3.510 -15.002 -0.174 1.00 98.25 76 ASP A C 1
ATOM 591 O O . ASP A 1 76 ? -3.157 -14.083 -0.909 1.00 98.25 76 ASP A O 1
ATOM 595 N N . GLY A 1 77 ? -4.481 -15.856 -0.500 1.00 97.75 77 GLY A N 1
ATOM 596 C CA . GLY A 1 77 ? -5.251 -15.739 -1.739 1.00 97.75 77 GLY A CA 1
ATOM 597 C C . GLY A 1 77 ? -4.422 -15.907 -3.022 1.00 97.75 77 GLY A C 1
ATOM 598 O O . GLY A 1 77 ? -3.661 -16.865 -3.178 1.00 97.75 77 GLY A O 1
ATOM 599 N N . ARG A 1 78 ? -4.644 -15.018 -3.992 1.00 98.12 78 ARG A N 1
ATOM 600 C CA . ARG A 1 78 ? -4.032 -15.033 -5.329 1.00 98.12 78 ARG A CA 1
ATOM 601 C C . ARG A 1 78 ? -3.250 -13.763 -5.629 1.00 98.12 78 ARG A C 1
ATOM 603 O O . ARG A 1 78 ? -2.336 -13.831 -6.454 1.00 98.12 78 ARG A O 1
ATOM 610 N N . THR A 1 79 ? -3.598 -12.635 -5.014 1.00 98.50 79 THR A N 1
ATOM 611 C CA . THR A 1 79 ? -2.969 -11.342 -5.280 1.00 98.50 79 THR A CA 1
ATOM 612 C C . THR A 1 79 ? -2.577 -10.604 -4.008 1.00 98.50 79 THR A C 1
ATOM 614 O O . THR A 1 79 ? -2.885 -11.005 -2.897 1.00 98.50 79 THR A O 1
ATOM 617 N N . TYR A 1 80 ? -1.805 -9.541 -4.176 1.00 98.25 80 TYR A N 1
ATOM 618 C CA . TYR A 1 80 ? -1.381 -8.626 -3.132 1.00 98.25 80 TYR A CA 1
ATOM 619 C C . TYR A 1 80 ? -1.127 -7.248 -3.747 1.00 98.25 80 TYR A C 1
ATOM 621 O O . TYR A 1 80 ? -0.872 -7.119 -4.948 1.00 98.25 80 TYR A O 1
ATOM 629 N N . VAL A 1 81 ? -1.151 -6.201 -2.924 1.00 98.12 81 VAL A N 1
ATOM 630 C CA . VAL A 1 81 ? -0.801 -4.852 -3.379 1.00 98.12 81 VAL A CA 1
ATOM 631 C C . VAL A 1 81 ? 0.715 -4.705 -3.554 1.00 98.12 81 VAL A C 1
ATOM 633 O O . VAL A 1 81 ? 1.501 -5.034 -2.664 1.00 98.12 81 VAL A O 1
ATOM 636 N N . GLY A 1 82 ? 1.138 -4.200 -4.710 1.00 96.94 82 GLY A N 1
ATOM 637 C CA . GLY A 1 82 ? 2.507 -3.777 -4.982 1.00 96.94 82 GLY A CA 1
ATOM 638 C C . GLY A 1 82 ? 2.643 -2.268 -4.808 1.00 96.94 82 GLY A C 1
ATOM 639 O O . GLY A 1 82 ? 1.900 -1.515 -5.429 1.00 96.94 82 GLY A O 1
ATOM 640 N N . LEU A 1 83 ? 3.597 -1.839 -3.977 1.00 96.38 83 LEU A N 1
ATOM 641 C CA . LEU A 1 83 ? 3.912 -0.429 -3.735 1.00 96.38 83 LEU A CA 1
ATOM 642 C C . LEU A 1 83 ? 5.377 -0.151 -4.072 1.00 96.38 83 LEU A C 1
ATOM 644 O O . LEU A 1 83 ? 6.260 -0.933 -3.710 1.00 96.38 83 LEU A O 1
ATOM 648 N N . VAL A 1 84 ? 5.643 0.992 -4.699 1.00 94.56 84 VAL A N 1
ATOM 649 C CA . VAL A 1 84 ? 6.996 1.410 -5.090 1.00 94.56 84 VAL A CA 1
ATOM 650 C C . VAL A 1 84 ? 7.414 2.692 -4.376 1.00 94.56 84 VAL A C 1
ATOM 652 O O . VAL A 1 84 ? 6.653 3.654 -4.284 1.00 94.56 84 VAL A O 1
ATOM 655 N N . SER A 1 85 ? 8.669 2.740 -3.920 1.00 93.69 85 SER A N 1
ATOM 656 C CA . SER A 1 85 ? 9.372 3.987 -3.601 1.00 93.69 85 SER A CA 1
ATOM 657 C C . SER A 1 85 ? 10.329 4.344 -4.740 1.00 93.69 85 SER A C 1
ATOM 659 O O . SER A 1 85 ? 11.042 3.492 -5.276 1.00 93.69 85 SER A O 1
ATOM 661 N N . ARG A 1 86 ? 10.316 5.608 -5.163 1.00 91.06 86 ARG A N 1
ATOM 662 C CA . ARG A 1 86 ? 10.947 6.044 -6.416 1.00 91.06 86 ARG A CA 1
ATOM 663 C C . ARG A 1 86 ? 12.225 6.842 -6.173 1.00 91.06 86 ARG A C 1
ATOM 665 O O . ARG A 1 86 ? 12.484 7.361 -5.086 1.00 91.06 86 ARG A O 1
ATOM 672 N N . ASP A 1 87 ? 13.037 6.978 -7.219 1.00 87.88 87 ASP A N 1
ATOM 673 C CA . ASP A 1 87 ? 14.315 7.702 -7.199 1.00 87.88 87 ASP A CA 1
ATOM 674 C C . ASP A 1 87 ? 14.148 9.214 -6.966 1.00 87.88 87 ASP A C 1
ATOM 676 O O . ASP A 1 87 ? 15.070 9.886 -6.502 1.00 87.88 87 ASP A O 1
ATOM 680 N N . ASN A 1 88 ? 12.955 9.742 -7.236 1.00 89.88 88 ASN A N 1
ATOM 681 C CA . ASN A 1 88 ? 12.565 11.124 -6.977 1.00 89.88 88 ASN A CA 1
ATOM 682 C C . ASN A 1 88 ? 11.972 11.354 -5.573 1.00 89.88 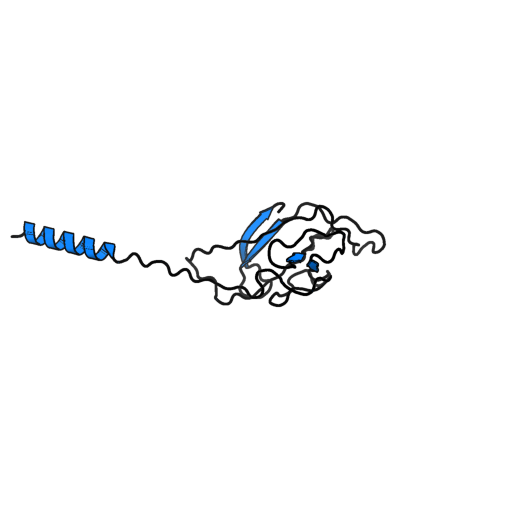88 ASN A C 1
ATOM 684 O O . ASN A 1 88 ? 11.389 12.409 -5.333 1.00 89.88 88 ASN A O 1
ATOM 688 N N . LYS A 1 89 ? 12.153 10.405 -4.642 1.00 89.81 89 LYS A N 1
ATOM 689 C CA . LYS A 1 89 ? 11.671 10.473 -3.249 1.00 89.81 89 LYS A CA 1
ATOM 690 C C . LYS A 1 89 ? 10.146 10.518 -3.109 1.00 89.81 89 LYS A C 1
ATOM 692 O O . LYS A 1 89 ? 9.647 10.933 -2.066 1.00 89.81 89 LYS A O 1
ATOM 697 N N . THR A 1 90 ? 9.417 10.082 -4.129 1.00 93.56 90 THR A N 1
ATOM 698 C CA . THR A 1 90 ? 7.985 9.794 -4.023 1.00 93.56 90 THR A CA 1
ATOM 699 C C . THR A 1 90 ? 7.774 8.323 -3.664 1.00 93.56 90 THR A C 1
ATOM 701 O O . THR A 1 90 ? 8.700 7.506 -3.721 1.00 93.56 90 THR A O 1
ATOM 704 N N . TRP A 1 91 ? 6.558 7.988 -3.253 1.00 94.50 91 TRP A N 1
ATOM 705 C CA . TRP A 1 91 ? 6.155 6.631 -2.920 1.00 94.50 91 TRP A CA 1
ATOM 706 C C . TRP A 1 91 ? 4.669 6.455 -3.221 1.00 94.50 91 TRP A C 1
ATOM 708 O O . TRP A 1 91 ? 3.903 7.423 -3.246 1.00 94.50 91 TRP A O 1
ATOM 718 N N . GLU A 1 92 ? 4.277 5.209 -3.425 1.00 96.50 92 GLU A N 1
ATOM 719 C CA . GLU A 1 92 ? 2.882 4.786 -3.453 1.00 96.50 92 GLU A CA 1
ATOM 720 C C . GLU A 1 92 ? 2.404 4.447 -2.040 1.00 96.50 92 GLU A C 1
ATOM 722 O O . GLU A 1 92 ? 3.177 4.015 -1.180 1.00 96.50 92 GLU A O 1
ATOM 727 N N . ALA A 1 93 ? 1.119 4.667 -1.787 1.00 97.19 93 ALA A N 1
ATOM 728 C CA . ALA A 1 93 ? 0.475 4.334 -0.527 1.00 97.19 93 ALA A CA 1
ATOM 729 C C . ALA A 1 93 ? -1.004 4.047 -0.772 1.00 97.19 93 ALA A C 1
ATOM 731 O O . ALA A 1 93 ? -1.593 4.558 -1.722 1.00 97.19 93 ALA A O 1
ATOM 732 N N . VAL A 1 94 ? -1.606 3.269 0.122 1.00 98.12 94 VAL A N 1
ATOM 733 C CA . VAL A 1 94 ? -3.045 3.000 0.129 1.00 98.12 94 VAL A CA 1
ATOM 734 C C . VAL A 1 94 ? -3.626 3.298 1.502 1.00 98.12 94 VAL A C 1
ATOM 736 O O . VAL A 1 94 ? -2.919 3.211 2.508 1.00 98.12 94 VAL A O 1
ATOM 739 N N . ALA A 1 95 ? -4.909 3.639 1.552 1.00 97.88 95 ALA A N 1
ATOM 740 C CA . ALA A 1 95 ? -5.635 3.805 2.806 1.00 97.88 95 ALA A CA 1
ATOM 741 C C . ALA A 1 95 ? -7.048 3.238 2.708 1.00 97.88 95 ALA A C 1
ATOM 743 O O . ALA A 1 95 ? -7.646 3.209 1.638 1.00 97.88 95 ALA A O 1
ATOM 744 N N . GLN A 1 96 ? -7.606 2.848 3.846 1.00 97.19 96 GLN A N 1
ATOM 745 C CA . GLN A 1 96 ? -8.993 2.428 3.958 1.00 97.19 96 GLN A CA 1
ATOM 746 C C . GLN A 1 96 ? -9.611 3.059 5.202 1.00 97.19 96 GLN A C 1
ATOM 748 O O . GLN A 1 96 ? -8.947 3.216 6.229 1.00 97.19 96 GLN A O 1
ATOM 753 N N . ARG A 1 97 ? -10.892 3.418 5.114 1.00 96.56 97 ARG A N 1
ATOM 754 C CA . ARG A 1 97 ? -11.669 3.809 6.284 1.00 96.56 97 ARG A CA 1
ATOM 755 C C . ARG A 1 97 ? -12.043 2.566 7.092 1.00 96.56 97 ARG A C 1
ATOM 757 O O . ARG A 1 97 ? -12.674 1.661 6.568 1.00 96.56 97 ARG A O 1
ATOM 764 N N . LEU A 1 98 ? -11.702 2.560 8.375 1.00 95.88 98 LEU A N 1
ATOM 765 C CA . LEU A 1 98 ? -12.090 1.492 9.295 1.00 95.88 98 LEU A CA 1
ATOM 766 C C . LEU A 1 98 ? -13.608 1.479 9.540 1.00 95.88 98 LEU A C 1
ATOM 768 O O . LEU A 1 98 ? -14.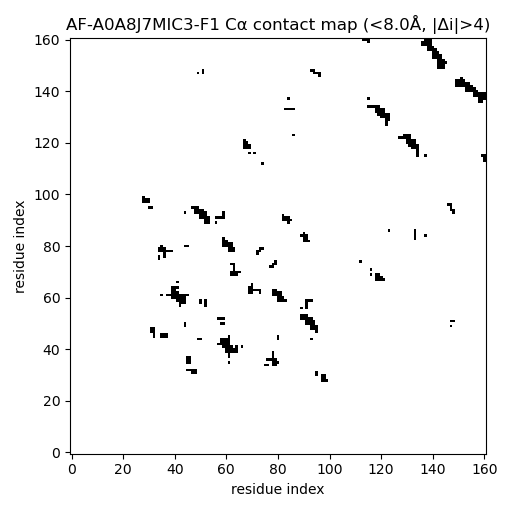240 2.541 9.554 1.00 95.88 98 LEU A O 1
ATOM 772 N N . THR A 1 99 ? -14.176 0.294 9.797 1.00 93.88 99 THR A N 1
ATOM 773 C CA . THR A 1 99 ? -15.597 0.138 10.173 1.00 93.88 99 THR A CA 1
ATOM 774 C C . THR A 1 99 ? -15.927 0.836 11.489 1.00 93.88 99 THR A C 1
ATOM 776 O O . THR A 1 99 ? -17.034 1.337 11.667 1.00 93.88 99 THR A O 1
ATOM 779 N N . ASP A 1 100 ? -14.940 0.916 12.381 1.00 93.50 100 ASP A N 1
ATOM 780 C CA . ASP A 1 100 ? -15.033 1.532 13.695 1.00 93.50 100 ASP A CA 1
ATOM 781 C C . ASP A 1 100 ? -13.821 2.435 13.960 1.00 93.50 100 ASP A C 1
ATOM 783 O O . ASP A 1 100 ? -12.710 2.136 13.512 1.00 93.50 100 ASP A O 1
ATOM 787 N N . PRO A 1 101 ? -13.995 3.537 14.709 1.00 93.38 101 PRO A N 1
ATOM 788 C CA . PRO A 1 101 ? -12.885 4.406 15.069 1.00 93.38 101 PRO A CA 1
ATOM 789 C C . PRO A 1 101 ? -11.957 3.737 16.091 1.00 93.38 101 PRO A C 1
ATOM 791 O O . PRO A 1 101 ? -12.411 3.067 17.024 1.00 93.38 101 PRO A O 1
ATOM 794 N N . LEU A 1 102 ? -10.655 4.014 15.981 1.00 93.00 102 LEU A N 1
ATOM 795 C CA . LEU A 1 102 ? -9.703 3.709 17.047 1.00 93.00 102 LEU A CA 1
ATOM 796 C C . LEU A 1 102 ? -10.013 4.586 18.267 1.00 93.00 102 LEU A C 1
ATOM 798 O O . LEU A 1 102 ? -10.034 5.814 18.192 1.00 93.00 102 LEU A O 1
ATOM 802 N N . LYS A 1 103 ? -10.279 3.942 19.402 1.00 91.88 103 LYS A N 1
ATOM 803 C CA . LYS A 1 103 ? -10.599 4.590 20.680 1.00 91.88 103 LYS A CA 1
ATOM 804 C C . LYS A 1 103 ? -9.344 4.842 21.511 1.00 91.88 103 LYS A C 1
ATOM 806 O O . LYS A 1 103 ? -8.500 3.957 21.661 1.00 91.88 103 LYS A O 1
ATOM 811 N N . GLN A 1 104 ? -9.277 6.023 22.123 1.00 90.50 104 GLN A N 1
ATOM 812 C CA . GLN A 1 104 ? -8.243 6.367 23.096 1.00 90.50 104 GLN A CA 1
ATOM 813 C C . GLN A 1 104 ? -8.222 5.361 24.261 1.00 90.50 104 GLN A C 1
ATOM 815 O O . GLN A 1 104 ? -9.267 4.901 24.718 1.00 90.50 104 GLN A O 1
ATOM 820 N N . GLY A 1 105 ? -7.023 5.022 24.744 1.00 89.00 105 GLY A N 1
ATOM 821 C CA . GLY A 1 105 ? -6.834 4.120 25.887 1.00 89.00 105 GLY A CA 1
ATOM 822 C C . GLY A 1 105 ? -7.077 2.637 25.585 1.00 89.00 105 GLY A C 1
ATOM 823 O O . GLY A 1 105 ? -7.057 1.827 26.507 1.00 89.00 105 GLY A O 1
ATOM 824 N N . SER A 1 106 ? -7.301 2.274 24.319 1.00 89.69 106 SER A N 1
ATOM 825 C CA . SER A 1 106 ? -7.463 0.884 23.882 1.00 89.69 106 SER A CA 1
ATOM 826 C C . SER A 1 106 ? -6.187 0.361 23.222 1.00 89.69 106 SER A C 1
ATOM 828 O O . SER A 1 106 ? -5.517 1.086 22.489 1.00 89.69 106 SER A O 1
ATOM 830 N N . CYS A 1 107 ? -5.867 -0.911 23.458 1.00 89.94 107 CYS A N 1
ATOM 831 C CA . CYS A 1 107 ? -4.756 -1.596 22.802 1.00 89.94 107 CYS A CA 1
ATOM 832 C C . CYS A 1 107 ? -5.265 -2.342 21.567 1.00 89.94 107 CYS A C 1
ATOM 834 O O . CYS A 1 107 ? -6.185 -3.150 21.674 1.00 89.94 107 CYS A O 1
ATOM 836 N N . TYR A 1 108 ? -4.633 -2.114 20.417 1.00 90.75 108 TYR A N 1
ATOM 837 C CA . TYR A 1 108 ? -4.973 -2.783 19.161 1.00 90.75 108 TYR A CA 1
ATOM 838 C C . TYR A 1 108 ? -3.826 -3.674 18.697 1.00 90.75 108 TYR A C 1
ATOM 840 O O . TYR A 1 108 ? -2.653 -3.383 18.938 1.00 90.75 108 TYR A O 1
ATOM 848 N N . LYS A 1 109 ? -4.170 -4.755 17.996 1.00 91.88 109 LYS A N 1
ATOM 849 C CA . LYS A 1 109 ? -3.212 -5.633 17.327 1.00 91.88 109 LYS A CA 1
ATOM 850 C C . LYS A 1 109 ? -3.496 -5.629 15.832 1.00 91.88 109 LYS A C 1
ATOM 852 O O . LYS A 1 109 ? -4.620 -5.879 15.415 1.00 91.88 109 LYS A O 1
ATOM 857 N N . PHE A 1 110 ? -2.454 -5.392 15.049 1.00 91.69 110 PHE A N 1
ATOM 858 C CA . PHE A 1 110 ? -2.471 -5.438 13.593 1.00 91.69 110 PHE A CA 1
ATOM 859 C C . PHE A 1 110 ? -1.321 -6.324 13.108 1.00 91.69 110 PHE A C 1
ATOM 861 O O . PHE A 1 110 ? -0.257 -6.363 13.727 1.00 91.69 110 PHE A O 1
ATOM 868 N N . SER A 1 111 ? -1.535 -7.039 12.008 1.00 93.88 111 SER A N 1
ATOM 869 C CA . SER A 1 111 ? -0.515 -7.855 11.355 1.00 93.88 111 SER A CA 1
ATOM 870 C C . SER A 1 111 ? -0.628 -7.715 9.847 1.00 93.88 111 SER A C 1
ATOM 872 O O . SER A 1 111 ? -1.731 -7.739 9.309 1.00 93.88 111 SER A O 1
ATOM 874 N N . ILE A 1 112 ? 0.517 -7.632 9.179 1.00 95.06 112 ILE A N 1
ATOM 875 C CA . ILE A 1 112 ? 0.631 -7.603 7.724 1.00 95.06 112 ILE A CA 1
ATOM 876 C C . ILE A 1 112 ? 1.829 -8.451 7.309 1.00 95.06 112 ILE A C 1
ATOM 878 O O . ILE A 1 112 ? 2.870 -8.425 7.969 1.00 95.06 112 ILE A O 1
ATOM 882 N N . TYR A 1 113 ? 1.685 -9.186 6.211 1.00 96.31 113 TYR A N 1
ATOM 883 C CA . TYR A 1 113 ? 2.811 -9.814 5.534 1.00 96.31 113 TYR A CA 1
ATOM 884 C C . TYR A 1 113 ? 3.365 -8.832 4.508 1.00 96.31 113 TYR A C 1
ATOM 886 O O . TYR A 1 113 ? 2.648 -8.388 3.615 1.00 96.31 113 TYR A O 1
ATOM 894 N N . ALA A 1 114 ? 4.638 -8.483 4.652 1.00 95.00 114 ALA A N 1
ATOM 895 C CA . ALA A 1 114 ? 5.343 -7.595 3.743 1.00 95.00 114 ALA A CA 1
ATOM 896 C C . ALA A 1 114 ? 6.613 -8.284 3.242 1.00 95.00 114 ALA A C 1
ATOM 898 O O . ALA A 1 114 ? 7.187 -9.124 3.932 1.00 95.00 114 ALA A O 1
ATOM 899 N N . CYS A 1 115 ? 7.028 -7.935 2.029 1.00 93.19 115 CYS A N 1
ATOM 900 C CA . CYS A 1 115 ? 8.300 -8.364 1.468 1.00 93.19 115 CYS A CA 1
ATOM 901 C C . CYS A 1 115 ? 8.799 -7.341 0.451 1.00 93.19 115 CYS A C 1
ATOM 903 O O . CYS A 1 115 ? 8.005 -6.769 -0.303 1.00 93.19 115 CYS A O 1
ATOM 905 N N . LYS A 1 116 ? 10.114 -7.167 0.354 1.00 94.62 116 LYS A N 1
ATOM 906 C CA . LYS A 1 116 ? 10.745 -6.421 -0.736 1.00 94.62 116 LYS A CA 1
ATOM 907 C C . LYS A 1 116 ? 11.110 -7.341 -1.903 1.00 94.62 116 LYS A C 1
ATOM 909 O O . LYS A 1 116 ? 11.761 -8.374 -1.728 1.00 94.62 116 LYS A O 1
ATOM 914 N N . SER A 1 117 ? 10.732 -6.953 -3.122 1.00 94.50 117 SER A N 1
ATOM 915 C CA . SER A 1 117 ? 11.223 -7.637 -4.322 1.00 94.50 117 SER A CA 1
ATOM 916 C C . SER A 1 117 ? 12.703 -7.297 -4.553 1.00 94.50 117 SER A C 1
ATOM 918 O O . SER A 1 117 ? 13.062 -6.118 -4.521 1.00 94.50 117 SER A O 1
ATOM 920 N N . PRO A 1 118 ? 13.584 -8.277 -4.831 1.00 93.94 118 PRO A N 1
ATOM 921 C CA . PRO A 1 118 ? 14.971 -7.989 -5.210 1.00 93.94 118 PRO A CA 1
ATOM 922 C C . PRO A 1 118 ? 15.073 -7.327 -6.594 1.00 93.94 118 PRO A C 1
ATOM 924 O O . PRO A 1 118 ? 16.089 -6.698 -6.914 1.00 93.94 118 PRO A O 1
ATOM 927 N N . ILE A 1 119 ? 14.029 -7.487 -7.415 1.00 94.88 119 ILE A N 1
ATOM 928 C CA . ILE A 1 119 ? 13.938 -6.974 -8.777 1.00 94.88 119 ILE A CA 1
ATOM 929 C C . ILE A 1 119 ? 12.580 -6.291 -8.964 1.00 94.88 119 ILE A C 1
ATOM 931 O O . ILE A 1 119 ? 11.531 -6.912 -8.801 1.00 94.88 119 ILE A O 1
ATOM 935 N N . TYR A 1 120 ? 12.622 -5.014 -9.321 1.00 95.00 120 TYR A N 1
ATOM 936 C CA . TYR A 1 120 ? 11.492 -4.227 -9.792 1.00 95.00 120 TYR A CA 1
ATOM 937 C C . TYR A 1 120 ? 11.991 -3.345 -10.940 1.00 95.00 120 TYR A C 1
ATOM 939 O O . TYR A 1 120 ? 12.487 -2.239 -10.721 1.00 95.00 120 TYR A O 1
ATOM 947 N N . MET A 1 121 ? 11.948 -3.863 -12.167 1.00 95.94 121 MET A N 1
ATOM 948 C CA . MET A 1 121 ? 12.485 -3.186 -13.351 1.00 95.94 121 MET A CA 1
ATOM 949 C C . MET A 1 121 ? 11.428 -2.281 -13.969 1.00 95.94 121 MET A C 1
ATOM 951 O O . MET A 1 121 ? 10.610 -2.748 -14.752 1.00 95.94 121 MET A O 1
ATOM 955 N N . SER A 1 122 ? 11.464 -0.987 -13.657 1.00 93.25 122 SER A N 1
ATOM 956 C CA . SER A 1 122 ? 10.519 -0.005 -14.201 1.00 93.25 122 SER A CA 1
ATOM 957 C C . SER A 1 122 ? 11.253 1.185 -14.823 1.00 93.25 122 SER A C 1
ATOM 959 O O . SER A 1 122 ? 12.341 1.552 -14.368 1.00 93.25 122 SER A O 1
ATOM 961 N N . PRO A 1 123 ? 10.685 1.829 -15.854 1.00 92.19 123 PRO A N 1
ATOM 962 C CA . PRO A 1 123 ? 11.177 3.115 -16.319 1.00 92.19 123 PRO A CA 1
ATOM 963 C C . PRO A 1 123 ? 11.049 4.214 -15.257 1.00 92.19 123 PRO A C 1
ATOM 965 O O . PRO A 1 123 ? 10.288 4.096 -14.291 1.00 92.19 123 PRO A O 1
ATOM 968 N N . THR A 1 124 ? 11.789 5.305 -15.460 1.00 90.25 124 THR A N 1
ATOM 969 C CA . THR A 1 124 ? 11.680 6.533 -14.655 1.00 90.25 124 THR A CA 1
ATOM 970 C C . THR A 1 124 ? 11.037 7.639 -15.484 1.00 90.25 124 THR A C 1
ATOM 972 O O . THR A 1 124 ? 11.069 7.603 -16.714 1.00 90.25 124 THR A O 1
ATOM 975 N N . ARG A 1 125 ? 10.567 8.713 -14.834 1.00 85.12 125 ARG A N 1
ATOM 976 C CA . ARG A 1 125 ? 10.110 9.919 -15.553 1.00 85.12 125 ARG A CA 1
ATOM 977 C C . ARG A 1 125 ? 11.191 10.527 -16.458 1.00 85.12 125 ARG A C 1
ATOM 979 O O . ARG A 1 125 ? 10.856 11.184 -17.436 1.00 85.12 125 ARG A O 1
ATOM 986 N N . LYS A 1 126 ? 12.474 10.322 -16.137 1.00 88.00 126 LYS A N 1
ATOM 987 C CA . LYS A 1 126 ? 13.614 10.865 -16.892 1.00 88.00 126 LYS A CA 1
ATOM 988 C C . LYS A 1 126 ? 13.936 10.053 -18.145 1.00 88.00 126 LYS A C 1
ATOM 990 O O . LYS A 1 126 ? 14.430 10.619 -19.113 1.00 88.00 126 LYS A O 1
ATOM 995 N N . ASN A 1 127 ? 13.713 8.741 -18.115 1.00 90.81 127 ASN A N 1
ATOM 996 C CA . ASN A 1 127 ? 14.035 7.855 -19.226 1.00 90.81 127 ASN A CA 1
ATOM 997 C C . ASN A 1 127 ? 13.060 6.675 -19.276 1.00 90.81 127 ASN A C 1
ATOM 999 O O . ASN A 1 127 ? 13.096 5.794 -18.415 1.00 90.81 127 ASN A O 1
ATOM 1003 N N . GLN A 1 128 ? 12.215 6.671 -20.308 1.00 90.50 128 GLN A N 1
ATOM 1004 C CA . GLN A 1 128 ? 11.210 5.632 -20.537 1.00 90.50 128 GLN A CA 1
ATOM 1005 C C . GLN A 1 128 ? 11.790 4.371 -21.202 1.00 90.50 128 GLN A C 1
ATOM 1007 O O . GLN A 1 128 ? 11.232 3.288 -21.066 1.00 90.50 128 GLN A O 1
ATOM 1012 N N . SER A 1 129 ? 12.926 4.493 -21.894 1.00 92.94 129 SER A N 1
ATOM 1013 C CA . SER A 1 129 ? 13.517 3.411 -22.696 1.00 92.94 129 SER A CA 1
ATOM 1014 C C . SER A 1 129 ? 14.541 2.567 -21.934 1.00 92.94 129 SER A C 1
ATOM 1016 O O . SER A 1 129 ? 14.974 1.532 -22.432 1.00 92.94 129 SER A O 1
ATOM 1018 N N . GLN A 1 130 ? 14.969 3.014 -20.752 1.00 93.94 130 GLN A N 1
ATOM 1019 C CA . GLN A 1 130 ? 15.975 2.345 -19.922 1.00 93.94 130 GLN A CA 1
ATOM 1020 C C . GLN A 1 130 ? 15.404 2.132 -18.513 1.00 93.94 130 GLN A C 1
ATOM 1022 O O . GLN A 1 130 ? 15.539 3.014 -17.658 1.00 93.94 130 GLN A O 1
ATOM 1027 N N . PRO A 1 131 ? 14.733 0.992 -18.265 1.00 93.69 131 PRO A N 1
ATOM 1028 C CA . PRO A 1 131 ? 14.258 0.637 -16.936 1.00 93.69 131 PRO A CA 1
ATOM 1029 C C . PRO A 1 131 ? 15.409 0.516 -15.939 1.00 93.69 131 PRO A C 1
ATOM 1031 O O . PRO A 1 131 ? 16.474 -0.014 -16.260 1.00 93.69 131 PRO A O 1
ATOM 1034 N N . ILE A 1 132 ? 15.172 0.962 -14.710 1.00 94.69 132 ILE A N 1
ATOM 1035 C CA . ILE A 1 132 ? 16.089 0.769 -13.587 1.00 94.69 132 ILE A CA 1
ATOM 1036 C C . ILE A 1 132 ? 15.450 -0.151 -12.553 1.00 94.69 132 ILE A C 1
ATOM 1038 O O . ILE A 1 132 ? 14.229 -0.297 -12.504 1.00 94.69 132 ILE A O 1
ATOM 1042 N N . ASN A 1 133 ? 16.285 -0.747 -11.706 1.00 94.94 133 ASN A N 1
ATOM 1043 C CA . ASN A 1 133 ? 15.809 -1.578 -10.612 1.00 94.94 133 ASN A CA 1
ATOM 1044 C C . ASN A 1 133 ? 15.467 -0.721 -9.379 1.00 94.94 133 ASN A C 1
ATOM 1046 O O . ASN A 1 133 ? 16.357 -0.120 -8.769 1.00 94.94 133 ASN A O 1
ATOM 1050 N N . PHE A 1 134 ? 14.194 -0.682 -8.988 1.00 93.06 134 PHE A N 1
ATOM 1051 C CA . PHE A 1 134 ? 13.719 -0.032 -7.763 1.00 93.06 134 PHE A CA 1
ATOM 1052 C C . PHE A 1 134 ? 13.814 -0.990 -6.562 1.00 93.06 134 PHE A C 1
ATOM 1054 O O . PHE A 1 134 ? 12.808 -1.431 -6.020 1.00 93.06 134 PHE A O 1
ATOM 1061 N N . ASN A 1 135 ? 15.037 -1.326 -6.139 1.00 91.62 135 ASN A N 1
ATOM 1062 C CA . ASN A 1 135 ? 15.295 -2.302 -5.065 1.00 91.62 135 ASN A CA 1
ATOM 1063 C C . ASN A 1 135 ? 16.132 -1.755 -3.891 1.00 91.62 135 ASN A C 1
ATOM 1065 O O . ASN A 1 135 ? 16.708 -2.520 -3.110 1.00 91.62 135 ASN A O 1
ATOM 1069 N N . LYS A 1 136 ? 16.231 -0.427 -3.771 1.00 89.31 136 LYS A N 1
ATOM 1070 C CA . LYS A 1 136 ? 16.940 0.232 -2.663 1.00 89.31 136 LYS A CA 1
ATOM 1071 C C . LYS A 1 136 ? 16.182 0.057 -1.335 1.00 89.31 136 LYS A C 1
ATOM 1073 O O . LYS A 1 136 ? 15.147 -0.602 -1.275 1.00 89.31 136 LYS A O 1
ATOM 1078 N N . GLY A 1 137 ? 16.739 0.598 -0.248 1.00 87.25 137 GLY A N 1
ATOM 1079 C CA . GLY A 1 137 ? 16.138 0.511 1.087 1.00 87.25 137 GLY A CA 1
ATOM 1080 C C . GLY A 1 137 ? 14.684 0.989 1.101 1.00 87.25 137 GLY A C 1
ATOM 1081 O O . GLY A 1 137 ? 14.362 2.022 0.509 1.00 87.25 137 GLY A O 1
ATOM 1082 N N . LEU A 1 138 ? 13.822 0.227 1.774 1.00 93.25 138 LEU A N 1
ATOM 1083 C CA . LEU A 1 138 ? 12.384 0.479 1.850 1.00 93.25 138 LEU A CA 1
ATOM 1084 C C . LEU A 1 138 ? 11.955 0.547 3.313 1.00 93.25 138 LEU A C 1
ATOM 1086 O O . LEU A 1 138 ? 12.447 -0.206 4.151 1.00 93.25 138 LEU A O 1
ATOM 1090 N N . VAL A 1 139 ? 11.022 1.446 3.615 1.00 95.31 139 VAL A N 1
ATOM 1091 C CA . VAL A 1 139 ? 10.402 1.539 4.935 1.00 95.31 139 VAL A CA 1
ATOM 1092 C C . VAL A 1 139 ? 8.894 1.514 4.754 1.00 95.31 139 VAL A C 1
ATOM 1094 O O . VAL A 1 139 ? 8.336 2.415 4.127 1.00 95.31 139 VAL A O 1
ATOM 1097 N N . LEU A 1 140 ? 8.245 0.494 5.308 1.00 95.94 140 LEU A N 1
ATOM 1098 C CA . LEU A 1 140 ? 6.792 0.426 5.394 1.00 95.94 140 LEU A CA 1
ATOM 1099 C C . LEU A 1 140 ? 6.342 1.160 6.656 1.00 95.94 140 LEU A C 1
ATOM 1101 O O . LEU A 1 140 ? 6.878 0.927 7.740 1.00 95.94 140 LEU A O 1
ATOM 1105 N N . ARG A 1 141 ? 5.348 2.038 6.521 1.00 97.12 141 ARG A N 1
ATOM 1106 C CA . ARG A 1 141 ? 4.741 2.754 7.645 1.00 97.12 141 ARG A CA 1
ATOM 1107 C C . ARG A 1 141 ? 3.241 2.558 7.646 1.00 97.12 141 ARG A C 1
ATOM 1109 O O . ARG A 1 141 ? 2.614 2.656 6.595 1.00 97.12 141 ARG A O 1
ATOM 1116 N N . VAL A 1 142 ? 2.689 2.361 8.835 1.00 96.88 142 VAL A N 1
ATOM 1117 C CA . VAL A 1 142 ? 1.248 2.354 9.076 1.00 96.88 142 VAL A CA 1
ATOM 1118 C C . VAL A 1 142 ? 0.908 3.617 9.847 1.00 96.88 142 VAL A C 1
ATOM 1120 O O . VAL A 1 142 ? 1.475 3.868 10.911 1.00 96.88 142 VAL A O 1
ATOM 1123 N N . TRP A 1 143 ? -0.001 4.410 9.293 1.00 97.75 143 TRP A N 1
ATOM 1124 C CA . TRP A 1 143 ? -0.446 5.666 9.880 1.00 97.75 143 TRP A CA 1
ATOM 1125 C C . TRP A 1 143 ? -1.919 5.579 10.268 1.00 97.75 143 TRP A C 1
ATOM 1127 O O . TRP A 1 143 ? -2.720 4.992 9.544 1.00 97.75 143 TRP A O 1
ATOM 11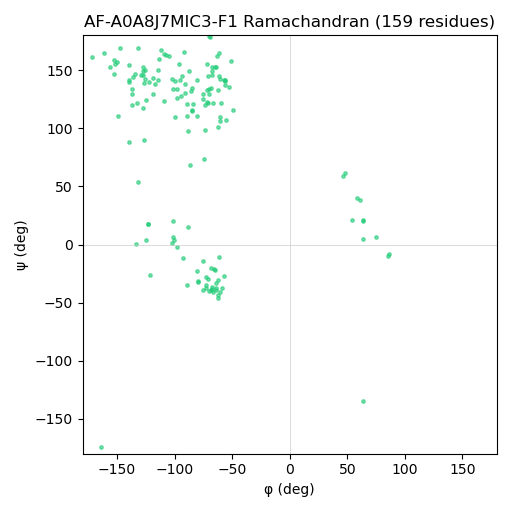37 N N . GLY A 1 144 ? -2.261 6.182 11.401 1.00 96.69 144 GLY A N 1
ATOM 1138 C CA . GLY A 1 144 ? -3.623 6.514 11.78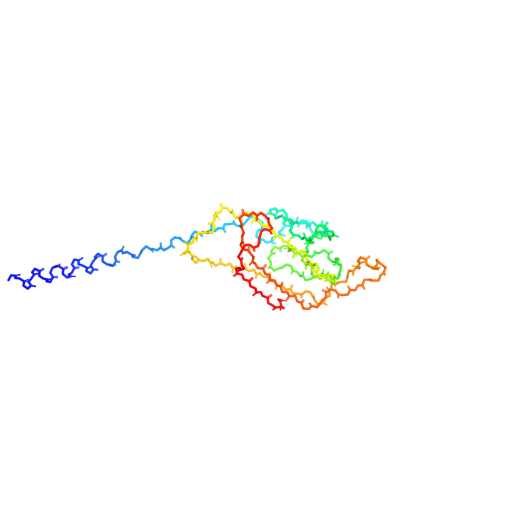8 1.00 96.69 144 GLY A CA 1
ATOM 1139 C C . GLY A 1 144 ? -3.953 7.946 11.372 1.00 96.69 144 GLY A C 1
ATOM 1140 O O . GLY A 1 144 ? -3.092 8.829 11.406 1.00 96.69 144 GLY A O 1
ATOM 1141 N N . GLY A 1 145 ? -5.203 8.179 10.985 1.00 96.62 145 GLY A N 1
ATOM 1142 C CA . GLY A 1 145 ? -5.685 9.480 10.539 1.00 96.62 145 GLY A CA 1
ATOM 1143 C C . GLY A 1 145 ? -7.206 9.573 10.606 1.00 96.62 145 GLY A C 1
ATOM 1144 O O . GLY A 1 145 ? -7.895 8.561 10.730 1.00 96.62 145 GLY A O 1
ATOM 1145 N N . ASN A 1 146 ? -7.729 10.796 10.524 1.00 96.50 146 ASN A N 1
ATOM 1146 C CA . ASN A 1 146 ? -9.173 11.066 10.611 1.00 96.50 146 ASN A CA 1
ATOM 1147 C C . ASN A 1 146 ? -9.843 11.229 9.237 1.00 96.50 146 ASN A C 1
ATOM 1149 O O . ASN A 1 146 ? -11.053 11.432 9.144 1.00 96.50 146 ASN A O 1
ATOM 1153 N N . SER A 1 147 ? -9.062 11.156 8.161 1.00 95.81 147 SER A N 1
ATOM 1154 C CA . SER A 1 147 ? -9.535 11.192 6.778 1.00 95.81 147 SER A CA 1
ATOM 1155 C C . SER A 1 147 ? -8.638 10.326 5.891 1.00 95.81 147 SER A C 1
ATOM 1157 O O . SER A 1 147 ? -7.580 9.867 6.327 1.00 95.81 147 SER A O 1
ATOM 1159 N N . TYR A 1 148 ? -9.059 10.069 4.652 1.00 94.56 148 TYR A N 1
ATOM 1160 C CA . TYR A 1 148 ? -8.226 9.334 3.700 1.00 94.56 148 TYR A CA 1
ATOM 1161 C C . TYR A 1 148 ? -6.873 10.024 3.513 1.00 94.56 148 TYR A C 1
ATOM 1163 O O . TYR A 1 148 ? -6.802 11.244 3.381 1.00 94.56 148 TYR A O 1
ATOM 1171 N N . CYS A 1 149 ? -5.809 9.221 3.483 1.00 95.19 149 CYS A N 1
ATOM 1172 C CA . CYS A 1 149 ? -4.427 9.663 3.276 1.00 95.19 149 CYS A CA 1
ATOM 1173 C C . CYS A 1 149 ? -3.848 10.582 4.371 1.00 95.19 149 CYS A C 1
ATOM 1175 O O . CYS A 1 149 ? -2.712 11.049 4.242 1.00 95.19 149 CYS A O 1
ATOM 1177 N N . ASP A 1 150 ? -4.596 10.825 5.450 1.00 95.94 150 ASP A N 1
ATOM 1178 C CA . ASP A 1 150 ? -4.110 11.535 6.627 1.00 95.94 150 ASP A CA 1
ATOM 1179 C C . ASP A 1 150 ? -3.049 10.703 7.365 1.00 95.94 150 ASP A C 1
ATOM 1181 O O . ASP A 1 150 ? -3.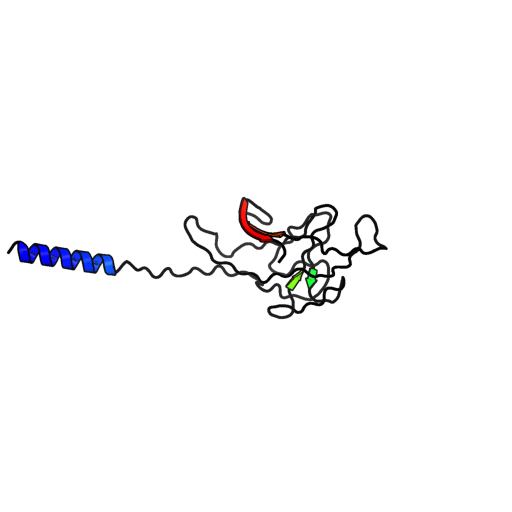079 9.472 7.385 1.00 95.94 150 ASP A O 1
ATOM 1185 N N . ARG A 1 151 ? -2.077 11.396 7.954 1.00 95.81 151 ARG A N 1
ATOM 1186 C CA . ARG A 1 151 ? -0.914 10.817 8.639 1.00 95.81 151 ARG A CA 1
ATOM 1187 C C . ARG A 1 151 ? -0.740 11.481 9.998 1.00 95.81 151 ARG A C 1
ATOM 1189 O O . ARG A 1 151 ? 0.318 12.030 10.298 1.00 95.81 151 ARG A O 1
ATOM 1196 N N . ALA A 1 152 ? -1.811 11.472 10.783 1.00 96.69 152 ALA A N 1
ATOM 1197 C CA . ALA A 1 152 ? -1.862 12.131 12.080 1.00 96.69 152 ALA A CA 1
ATOM 1198 C C . ALA A 1 152 ? -0.978 11.425 13.121 1.00 96.69 152 ALA A C 1
ATOM 1200 O O . ALA A 1 152 ? -0.293 12.093 13.892 1.00 96.69 152 ALA A O 1
ATOM 1201 N N . GLU A 1 153 ? -0.952 10.088 13.120 1.00 95.62 153 GLU A N 1
ATOM 1202 C CA . GLU A 1 153 ? -0.201 9.292 14.097 1.00 95.62 153 GLU A CA 1
ATOM 1203 C C . GLU A 1 153 ? 0.535 8.123 13.433 1.00 95.62 153 GLU A C 1
ATOM 1205 O O . GLU A 1 153 ? -0.056 7.359 12.671 1.00 95.62 153 GLU A O 1
ATOM 1210 N N . LEU A 1 154 ? 1.835 7.971 13.709 1.00 97.00 154 LEU A N 1
ATOM 1211 C CA . LEU A 1 154 ? 2.609 6.816 13.247 1.00 97.00 154 LEU A CA 1
ATOM 1212 C C . LEU A 1 154 ? 2.336 5.632 14.176 1.00 97.00 154 LEU A C 1
ATOM 1214 O O . LEU A 1 154 ? 2.795 5.626 15.315 1.00 97.00 154 LEU A O 1
ATOM 1218 N N . LEU A 1 155 ? 1.631 4.621 13.674 1.00 95.56 155 LEU A N 1
ATOM 1219 C CA . LEU A 1 155 ? 1.237 3.449 14.458 1.00 95.56 155 LEU A CA 1
ATOM 1220 C C . LEU A 1 155 ? 2.291 2.338 14.408 1.00 95.56 155 LEU A C 1
ATOM 1222 O O . LEU A 1 155 ? 2.484 1.621 15.387 1.00 95.56 155 LEU A O 1
ATOM 1226 N N . ALA A 1 156 ? 2.973 2.179 13.269 1.00 95.75 156 ALA A N 1
ATOM 1227 C CA . ALA A 1 156 ? 4.039 1.193 13.102 1.00 95.75 156 ALA A CA 1
ATOM 1228 C C . ALA A 1 156 ? 5.023 1.579 11.987 1.00 95.75 156 ALA A C 1
ATOM 1230 O O . ALA A 1 156 ? 4.653 2.228 11.005 1.00 95.75 156 ALA A O 1
ATOM 1231 N N . GLU A 1 157 ? 6.268 1.115 12.110 1.00 96.38 157 GLU A N 1
ATOM 1232 C CA . GLU A 1 157 ? 7.312 1.232 11.088 1.00 96.38 157 GLU A CA 1
ATOM 1233 C C . GLU A 1 157 ? 8.081 -0.094 10.966 1.00 96.38 157 GLU A C 1
ATOM 1235 O O . GLU A 1 157 ? 8.499 -0.668 11.970 1.00 96.38 157 GLU A O 1
ATOM 1240 N N . VAL A 1 158 ? 8.299 -0.559 9.733 1.00 94.56 158 VAL A N 1
ATOM 1241 C CA . VAL A 1 158 ? 9.135 -1.725 9.411 1.00 94.56 158 VAL A CA 1
ATOM 1242 C C . VAL A 1 158 ? 10.193 -1.301 8.397 1.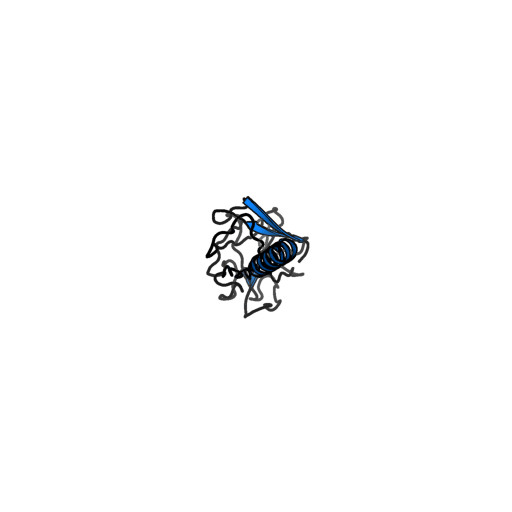00 94.56 158 VAL A C 1
ATOM 1244 O O . VAL A 1 158 ? 9.867 -0.773 7.332 1.00 94.56 158 VAL A O 1
ATOM 1247 N N . LYS A 1 159 ? 11.468 -1.520 8.726 1.00 94.31 159 LYS A N 1
ATOM 1248 C CA . LYS A 1 159 ? 12.611 -1.210 7.855 1.00 94.31 159 LYS A CA 1
ATOM 1249 C C . LYS A 1 159 ? 13.056 -2.471 7.130 1.00 94.31 159 LYS A C 1
ATOM 1251 O O . LYS A 1 159 ? 13.209 -3.501 7.775 1.00 94.31 159 LYS A O 1
ATOM 1256 N N . ASP A 1 160 ? 13.281 -2.348 5.826 1.00 89.12 160 ASP A N 1
ATOM 1257 C CA . ASP A 1 160 ? 13.698 -3.435 4.936 1.00 89.12 160 ASP A CA 1
ATOM 1258 C C . ASP A 1 160 ? 12.867 -4.725 5.104 1.00 89.12 160 ASP A C 1
ATOM 1260 O O . ASP A 1 160 ? 13.423 -5.760 5.475 1.00 89.12 160 ASP A O 1
ATOM 1264 N N . PRO A 1 161 ? 11.543 -4.657 4.846 1.00 84.81 161 PRO A N 1
ATOM 1265 C CA . PRO A 1 161 ? 10.653 -5.816 4.912 1.00 84.81 161 PRO A CA 1
ATOM 1266 C C . PRO A 1 161 ? 10.972 -6.895 3.866 1.00 84.81 161 PRO A C 1
ATOM 1268 O O . PRO A 1 161 ? 11.563 -6.583 2.803 1.00 84.81 161 PRO A O 1
#

Foldseek 3Di:
DVVVVVVVVVVVVVVVVVPPPPPPPPDDWDQDPPQLDDDFDFQDRRPQKDKLWDPVDGEWTWDDPCAQNDDDARPDDGTHTHKAQDPVRTIIDIDHDIPDDDDPPDDDDDDDDDAFDCTRFADDPVDRPGTDGRRDKDKDWDADDPDTNDRPDTPDIDTHD

Radius of gyration: 24.34 Å; Cα contacts (8 Å, |Δi|>4): 250; chains: 1; bounding box: 36×28×91 Å